Protein AF-A0A101VET4-F1 (afdb_monomer)

Foldseek 3Di:
DDLVVLVVVLVVVLVVLVVVLVVVCVVCVVPVPQPLVVLVVLSVQLSVLSVVLSVDDDPSNVVSPVVSVVSNVVSVVVVVVSVVVVVVVVVD

Sequence (92 aa):
MSKLEFFAYALISVFISSSLTFSLAKKYDNNKKVKYVPVLVGLILACGMGVRAILSDGAQSATFMFYAFFGVLVAMSSLTTALSIEKSKEEK

Solvent-accessible surface area (backbone atoms only — not comparable to full-atom values): 4984 Å² total; per-residue (Å²): 135,55,73,64,56,54,52,50,54,50,50,52,52,51,51,52,51,50,49,50,52,50,53,50,45,63,71,43,56,85,48,92,72,76,78,56,63,68,37,53,52,29,45,53,52,17,48,53,30,41,55,47,16,68,76,38,71,72,74,56,15,58,53,29,39,52,51,16,53,50,30,44,51,50,24,52,51,52,46,53,49,54,53,52,56,51,56,63,61,75,80,109

Secondary structure (DSSP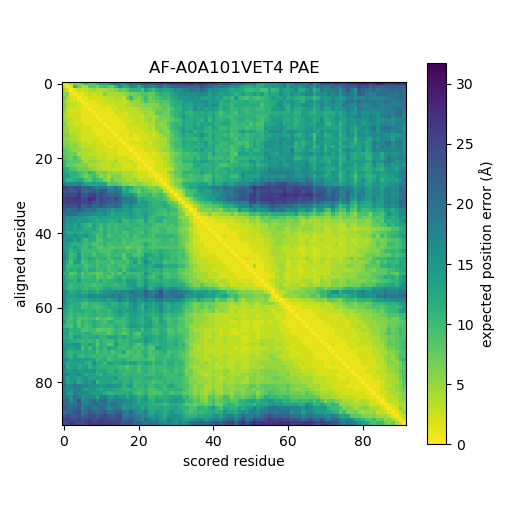, 8-state):
--HHHHHHHHHHHHHHHHHHHHHHHHHHTTSTT---HHHHHHHHHHHHHHHHHHHS-THHHHHHHHHHHHHHHHHHHHHHHHHHHHHHHH--

Structure (mmCIF, N/CA/C/O backbone):
data_AF-A0A101VET4-F1
#
_entry.id   AF-A0A101VET4-F1
#
loop_
_atom_site.group_PDB
_atom_site.id
_atom_site.type_symbol
_atom_site.label_atom_id
_atom_site.label_alt_id
_atom_site.label_comp_id
_atom_site.label_asym_id
_atom_site.label_entity_id
_atom_site.label_seq_id
_atom_site.pdbx_PDB_ins_code
_atom_site.Cartn_x
_atom_site.Cartn_y
_atom_site.Cartn_z
_atom_site.occupancy
_atom_site.B_iso_or_equiv
_atom_site.auth_seq_id
_atom_site.auth_comp_id
_atom_site.auth_asym_id
_atom_site.auth_atom_id
_atom_site.pdbx_PDB_model_num
ATOM 1 N N . MET A 1 1 ? 17.191 -4.437 -13.464 1.00 56.94 1 MET A N 1
ATOM 2 C CA . MET A 1 1 ? 15.923 -4.942 -12.904 1.00 56.94 1 MET A CA 1
ATOM 3 C C . MET A 1 1 ? 14.841 -4.711 -13.940 1.00 56.94 1 MET A C 1
ATOM 5 O O . MET A 1 1 ? 14.715 -3.586 -14.415 1.00 56.94 1 MET A O 1
ATOM 9 N N . SER A 1 2 ? 14.175 -5.766 -14.399 1.00 69.75 2 SER A N 1
ATOM 10 C CA . SER A 1 2 ? 13.201 -5.671 -15.493 1.00 69.75 2 SER A CA 1
ATOM 11 C C . SER A 1 2 ? 11.857 -5.120 -14.994 1.00 69.75 2 SER A C 1
ATOM 13 O O . SER A 1 2 ? 11.496 -5.291 -13.830 1.00 69.75 2 SER A O 1
ATOM 15 N N . LYS A 1 3 ? 11.077 -4.481 -15.877 1.00 63.44 3 LYS A N 1
ATOM 16 C CA . LYS A 1 3 ? 9.718 -3.989 -15.556 1.00 63.44 3 LYS A CA 1
ATOM 17 C C . LYS A 1 3 ? 8.792 -5.111 -15.052 1.00 63.44 3 LYS A C 1
ATOM 19 O O . LYS A 1 3 ? 7.900 -4.865 -14.245 1.00 63.44 3 LYS A O 1
ATOM 24 N N . LEU A 1 4 ? 9.048 -6.345 -15.492 1.00 66.62 4 LEU A N 1
ATOM 25 C CA . LEU A 1 4 ? 8.329 -7.548 -15.078 1.00 66.62 4 LEU A CA 1
ATOM 26 C C . LEU A 1 4 ? 8.594 -7.899 -13.606 1.00 66.62 4 LEU A C 1
ATOM 28 O O . LEU A 1 4 ? 7.664 -8.230 -12.876 1.00 66.62 4 LEU A O 1
ATOM 32 N N . GLU A 1 5 ? 9.845 -7.776 -13.155 1.00 63.75 5 GLU A N 1
ATOM 33 C CA . GLU A 1 5 ? 10.218 -8.019 -11.755 1.00 63.75 5 GLU A CA 1
ATOM 34 C C . GLU A 1 5 ? 9.529 -7.010 -10.832 1.00 63.75 5 GLU A C 1
ATOM 36 O O . GLU A 1 5 ? 8.968 -7.393 -9.809 1.00 63.75 5 GLU A O 1
ATOM 41 N N . PHE A 1 6 ? 9.471 -5.736 -11.228 1.00 65.56 6 PHE A N 1
ATOM 42 C CA . PHE A 1 6 ? 8.750 -4.711 -10.470 1.00 65.56 6 PHE A CA 1
ATOM 43 C C . PHE A 1 6 ? 7.247 -4.979 -10.359 1.00 65.56 6 PHE A C 1
ATOM 45 O O . PHE A 1 6 ? 6.672 -4.798 -9.285 1.00 65.56 6 PHE A O 1
ATOM 52 N N . PHE A 1 7 ? 6.616 -5.458 -11.434 1.00 66.81 7 PHE A N 1
ATOM 53 C CA . PHE A 1 7 ? 5.209 -5.858 -11.409 1.00 66.81 7 PHE A CA 1
ATOM 54 C C . PHE A 1 7 ? 4.969 -7.071 -10.505 1.00 66.81 7 PHE A C 1
ATOM 56 O O . PHE A 1 7 ? 4.013 -7.075 -9.730 1.00 66.81 7 PHE A O 1
ATOM 63 N N . ALA A 1 8 ? 5.874 -8.051 -10.520 1.00 72.12 8 ALA A N 1
ATOM 64 C CA . ALA A 1 8 ? 5.810 -9.192 -9.614 1.00 72.12 8 ALA A CA 1
ATOM 65 C C . ALA A 1 8 ? 5.953 -8.768 -8.140 1.00 72.12 8 ALA A C 1
ATOM 67 O O . ALA A 1 8 ? 5.140 -9.178 -7.313 1.00 72.12 8 ALA A O 1
ATOM 68 N N . TYR A 1 9 ? 6.912 -7.897 -7.802 1.00 68.31 9 TYR A N 1
ATOM 69 C CA . TYR A 1 9 ? 7.066 -7.387 -6.432 1.00 68.31 9 TYR A CA 1
ATOM 70 C C . TYR A 1 9 ? 5.854 -6.575 -5.963 1.00 68.31 9 TYR A C 1
ATOM 72 O O . TYR A 1 9 ? 5.430 -6.724 -4.816 1.00 68.31 9 TYR A O 1
ATOM 80 N N . ALA A 1 10 ? 5.268 -5.754 -6.839 1.00 63.91 10 ALA A N 1
ATOM 81 C CA . ALA A 1 10 ? 4.052 -5.008 -6.531 1.00 63.91 10 ALA A CA 1
ATOM 82 C C . ALA A 1 10 ? 2.856 -5.945 -6.289 1.00 63.91 10 ALA A C 1
ATOM 84 O O . ALA A 1 10 ? 2.134 -5.773 -5.312 1.00 63.91 10 ALA A O 1
ATOM 85 N N . LEU A 1 11 ? 2.669 -6.974 -7.122 1.00 73.69 11 LEU A N 1
ATOM 86 C CA . LEU A 1 11 ? 1.608 -7.964 -6.923 1.00 73.69 11 LEU A CA 1
ATOM 87 C C . LEU A 1 11 ? 1.786 -8.755 -5.627 1.00 73.69 11 LEU A C 1
ATOM 89 O O . LEU A 1 11 ? 0.819 -8.950 -4.894 1.00 73.69 11 LEU A O 1
ATOM 93 N N . ILE A 1 12 ? 3.014 -9.179 -5.324 1.00 77.00 12 ILE A N 1
ATOM 94 C CA . ILE A 1 12 ? 3.319 -9.907 -4.090 1.00 77.00 12 ILE A CA 1
ATOM 95 C C . ILE A 1 12 ? 3.051 -9.018 -2.869 1.00 77.00 12 ILE A C 1
ATOM 97 O O . ILE A 1 12 ? 2.424 -9.480 -1.916 1.00 77.00 12 ILE A O 1
ATOM 101 N N . SER A 1 13 ? 3.448 -7.739 -2.893 1.00 68.00 13 SER A N 1
ATOM 102 C CA . SER A 1 13 ? 3.196 -6.830 -1.766 1.00 68.00 13 SER A CA 1
ATOM 103 C C . SER A 1 13 ? 1.700 -6.586 -1.555 1.00 68.00 13 SER A C 1
ATOM 105 O O . SER A 1 13 ? 1.218 -6.682 -0.429 1.00 68.00 13 SER A O 1
ATOM 107 N N . VAL A 1 14 ? 0.940 -6.388 -2.636 1.00 68.38 14 VAL A N 1
ATOM 108 C CA . VAL A 1 14 ? -0.517 -6.206 -2.595 1.00 68.38 14 VAL A CA 1
ATOM 109 C C . VAL A 1 14 ? -1.219 -7.462 -2.094 1.00 68.38 14 VAL A C 1
ATOM 111 O O . VAL A 1 14 ? -2.152 -7.360 -1.295 1.00 68.38 14 VAL A O 1
ATOM 114 N N . PHE A 1 15 ? -0.771 -8.644 -2.520 1.00 72.94 15 PHE A N 1
ATOM 115 C CA . PHE A 1 15 ? -1.328 -9.919 -2.078 1.00 72.94 15 PHE A CA 1
ATOM 116 C C . PHE A 1 15 ? -1.088 -10.149 -0.582 1.00 72.94 15 PHE A C 1
ATOM 118 O O . PHE A 1 15 ? -2.011 -10.537 0.139 1.00 72.94 15 PHE A O 1
ATOM 125 N N . ILE A 1 16 ? 0.117 -9.844 -0.090 1.00 76.38 16 ILE A N 1
ATOM 126 C CA . ILE A 1 16 ? 0.461 -9.940 1.335 1.00 76.38 16 ILE A CA 1
ATOM 127 C C . ILE A 1 16 ? -0.336 -8.918 2.152 1.00 76.38 16 ILE A C 1
ATOM 129 O O . ILE A 1 16 ? -0.963 -9.291 3.144 1.00 76.38 16 ILE A O 1
ATOM 133 N N . SER A 1 17 ? -0.367 -7.648 1.733 1.00 71.00 17 SER A N 1
ATOM 134 C CA . SER A 1 17 ? -1.119 -6.598 2.426 1.00 71.00 17 SER A CA 1
ATOM 135 C C . SER A 1 17 ? -2.614 -6.898 2.456 1.00 71.00 17 SER A C 1
ATOM 137 O O . SER A 1 17 ? -3.211 -6.836 3.524 1.00 71.00 17 SER A O 1
ATOM 139 N N . SER A 1 18 ? -3.209 -7.311 1.334 1.00 66.19 18 SER A N 1
ATOM 140 C CA . SER A 1 18 ? -4.631 -7.675 1.276 1.00 66.19 18 SER A CA 1
ATOM 141 C C . SER A 1 18 ? -4.941 -8.893 2.139 1.00 66.19 18 SER A C 1
ATOM 143 O O . SER A 1 18 ? -5.945 -8.892 2.845 1.00 66.19 18 SER A O 1
ATOM 145 N N . SER A 1 19 ? -4.069 -9.906 2.150 1.00 72.25 19 SER A N 1
ATOM 146 C CA . SER A 1 19 ? -4.243 -11.090 2.999 1.00 72.25 19 SER A CA 1
ATOM 147 C C . SER A 1 19 ? -4.159 -10.741 4.484 1.00 72.25 19 SER A C 1
ATOM 149 O O . SER A 1 19 ? -4.984 -11.204 5.269 1.00 72.25 19 SER A O 1
ATOM 151 N N . LEU A 1 20 ? -3.212 -9.884 4.881 1.00 68.88 20 LEU A N 1
ATOM 152 C CA . LEU A 1 20 ? -3.102 -9.383 6.253 1.00 68.88 20 LEU A CA 1
ATOM 153 C C . LEU A 1 20 ? -4.324 -8.552 6.641 1.00 68.88 20 LEU A C 1
ATOM 155 O O . LEU A 1 20 ? -4.895 -8.780 7.704 1.00 68.88 20 LEU A O 1
ATOM 159 N N . THR A 1 21 ? -4.764 -7.635 5.775 1.00 68.44 21 THR A N 1
ATOM 160 C CA . THR A 1 21 ? -5.965 -6.824 6.004 1.00 68.44 21 THR A CA 1
ATOM 161 C C . THR A 1 21 ? -7.216 -7.691 6.092 1.00 68.44 21 THR A C 1
ATOM 163 O O . THR A 1 21 ? -8.030 -7.447 6.971 1.00 68.44 21 THR A O 1
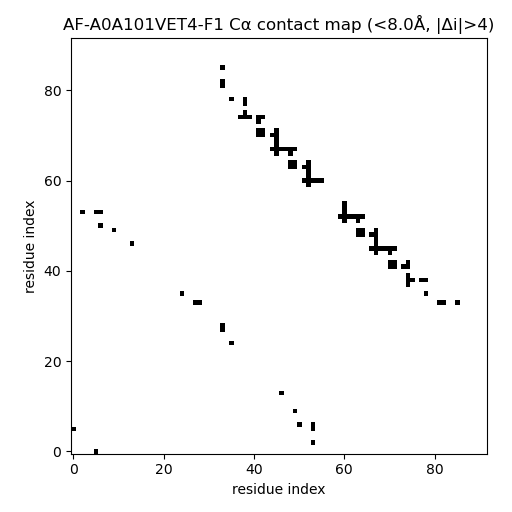ATOM 166 N N . PHE A 1 22 ? -7.359 -8.729 5.264 1.00 68.94 22 PHE A N 1
ATOM 167 C CA . PHE A 1 22 ? -8.500 -9.646 5.305 1.00 68.94 22 PHE A CA 1
ATOM 168 C C . PHE A 1 22 ? -8.476 -10.551 6.542 1.00 68.94 22 PHE A C 1
ATOM 170 O O . PHE A 1 22 ? -9.507 -10.777 7.166 1.00 68.94 22 PHE A O 1
ATOM 177 N N . SER A 1 23 ? -7.300 -11.042 6.937 1.00 67.31 23 SER A N 1
ATOM 178 C CA . SER A 1 23 ? -7.136 -11.872 8.135 1.00 67.31 23 SER A CA 1
ATOM 179 C C . SER A 1 23 ? -7.374 -11.063 9.416 1.00 67.31 23 SER A C 1
ATOM 181 O O . SER A 1 23 ? -8.062 -11.523 10.328 1.00 67.31 23 SER A O 1
ATOM 183 N N . LEU A 1 24 ? -6.891 -9.814 9.457 1.00 64.19 24 LEU A N 1
ATOM 184 C CA . LEU A 1 24 ? -7.224 -8.849 10.507 1.00 64.19 24 LEU A CA 1
ATOM 185 C C . LEU A 1 24 ? -8.717 -8.521 10.482 1.00 64.19 24 LEU A C 1
ATOM 187 O O . LEU A 1 24 ? -9.363 -8.659 11.510 1.00 64.19 24 LEU A O 1
ATOM 191 N N . ALA A 1 25 ? -9.292 -8.179 9.328 1.00 62.25 25 ALA A N 1
ATOM 192 C CA . ALA A 1 25 ? -10.724 -7.924 9.205 1.00 62.25 25 ALA A CA 1
ATOM 193 C C . ALA A 1 25 ? -11.537 -9.102 9.747 1.00 62.25 25 ALA A C 1
ATOM 195 O O . ALA A 1 25 ? -12.342 -8.896 10.635 1.00 62.25 25 ALA A O 1
ATOM 196 N N . LYS A 1 26 ? -11.243 -10.345 9.351 1.00 62.31 26 LYS A N 1
ATOM 197 C CA . LYS A 1 26 ? -11.927 -11.546 9.857 1.00 62.31 26 LYS A CA 1
ATOM 198 C C . LYS A 1 26 ? -11.780 -11.741 11.372 1.00 62.31 26 LYS A C 1
ATOM 200 O O . LYS A 1 26 ? -12.716 -12.199 12.018 1.00 62.31 26 LYS A O 1
ATOM 205 N N . LYS A 1 27 ? -10.620 -11.411 11.951 1.00 62.00 27 LYS A N 1
ATOM 206 C CA . LYS A 1 27 ? -10.389 -11.495 13.405 1.00 62.00 27 LYS A CA 1
ATOM 207 C C . LYS A 1 27 ? -11.219 -10.467 14.184 1.00 62.00 27 LYS A C 1
ATOM 209 O O . LYS A 1 27 ? -11.633 -10.746 15.304 1.00 62.00 27 LYS A O 1
ATOM 214 N N . TYR A 1 28 ? -11.453 -9.305 13.588 1.00 56.47 28 TYR A N 1
ATOM 215 C CA . TYR A 1 28 ? -12.139 -8.167 14.198 1.00 56.47 28 TYR A CA 1
ATOM 216 C C . TYR A 1 28 ? -13.592 -7.996 13.709 1.00 56.47 28 TYR A C 1
ATOM 218 O O . TYR A 1 28 ? -14.313 -7.203 14.292 1.00 56.47 28 TYR A O 1
ATOM 226 N N . ASP A 1 29 ? -14.065 -8.763 12.719 1.00 51.66 29 ASP A N 1
ATOM 227 C CA . ASP A 1 29 ? -15.446 -8.743 12.190 1.00 51.66 29 ASP A CA 1
ATOM 228 C C . ASP A 1 29 ? -16.483 -9.197 13.234 1.00 51.66 29 ASP A C 1
ATOM 230 O O . ASP A 1 29 ? -17.650 -8.810 13.183 1.00 51.66 29 ASP A O 1
ATOM 234 N N . ASN A 1 30 ? -16.046 -9.929 14.269 1.00 51.28 30 ASN A N 1
ATOM 235 C CA . ASN A 1 30 ? -16.867 -10.175 15.461 1.00 51.28 30 ASN A CA 1
ATOM 236 C C . ASN A 1 30 ? -17.226 -8.872 16.208 1.00 51.28 30 ASN A C 1
ATOM 238 O O . ASN A 1 30 ? -18.250 -8.816 16.887 1.00 51.28 30 ASN A O 1
ATOM 242 N N . ASN A 1 31 ? -16.446 -7.804 16.014 1.00 51.62 31 ASN A N 1
ATOM 243 C CA . ASN A 1 31 ? -16.733 -6.446 16.448 1.00 51.62 31 ASN A CA 1
ATOM 244 C C . ASN A 1 31 ? -17.170 -5.608 15.242 1.00 51.62 31 ASN A C 1
ATOM 246 O O . ASN A 1 31 ? -16.354 -5.042 14.522 1.00 51.62 31 ASN A O 1
ATOM 250 N N . LYS A 1 32 ? -18.484 -5.465 15.038 1.00 53.16 32 LYS A N 1
ATOM 251 C CA . LYS A 1 32 ? -19.134 -4.670 13.966 1.00 53.16 32 LYS A CA 1
ATOM 252 C C . LYS A 1 32 ? -18.768 -3.161 13.916 1.00 53.16 32 LYS A C 1
ATOM 254 O O . LYS A 1 32 ? -19.537 -2.366 13.375 1.00 53.16 32 LYS A O 1
ATOM 259 N N . LYS A 1 33 ? -17.667 -2.714 14.526 1.00 51.91 33 LYS A N 1
ATOM 260 C CA . LYS A 1 33 ? -17.339 -1.303 14.779 1.00 51.91 33 LYS A CA 1
ATOM 261 C C . LYS A 1 33 ? -16.070 -0.796 14.076 1.00 51.91 33 LYS A C 1
ATOM 263 O O . LYS A 1 33 ? -15.989 0.424 13.877 1.00 51.91 33 LYS A O 1
ATOM 268 N N . VAL A 1 34 ? -15.159 -1.653 13.588 1.00 55.62 34 VAL A N 1
ATOM 269 C CA . VAL A 1 34 ? -13.978 -1.158 12.855 1.00 55.62 34 VAL A CA 1
ATOM 270 C C . VAL A 1 34 ? -14.409 -0.706 11.464 1.00 55.62 34 VAL A C 1
ATOM 272 O O . VAL A 1 34 ? -14.741 -1.503 10.586 1.00 55.62 34 VAL A O 1
ATOM 275 N N . LYS A 1 35 ? -14.363 0.602 11.212 1.00 58.81 35 LYS A N 1
ATOM 276 C CA . LYS A 1 35 ? -14.539 1.142 9.859 1.00 58.81 35 LYS A CA 1
ATOM 277 C C . LYS A 1 35 ? -13.275 0.848 9.042 1.00 58.81 35 LYS A C 1
ATOM 279 O O . LYS A 1 35 ? -12.364 1.665 9.015 1.00 58.81 35 LYS A O 1
ATOM 284 N N . TYR A 1 36 ? -13.233 -0.299 8.360 1.00 67.81 36 TYR A N 1
ATOM 285 C CA . TYR A 1 36 ? -12.152 -0.695 7.435 1.00 67.81 36 TYR A CA 1
ATOM 286 C C . TYR A 1 36 ? -12.116 0.105 6.130 1.00 67.81 36 TYR A C 1
ATOM 288 O O . TYR A 1 36 ? -11.121 0.074 5.408 1.00 67.81 36 TYR A O 1
ATOM 296 N N . VAL A 1 37 ? -13.187 0.841 5.829 1.00 67.81 37 VAL A N 1
ATOM 297 C CA . VAL A 1 37 ? -13.355 1.608 4.587 1.00 67.81 37 VAL A CA 1
ATOM 298 C C . VAL A 1 37 ? -12.165 2.539 4.278 1.00 67.81 37 VAL A C 1
ATOM 300 O O . VAL A 1 37 ? -11.682 2.484 3.151 1.00 67.81 37 VAL A O 1
ATOM 303 N N . PRO A 1 38 ? -11.610 3.332 5.220 1.00 67.12 38 PRO A N 1
ATOM 304 C CA . PRO A 1 38 ? -10.476 4.216 4.932 1.00 67.12 38 PRO A CA 1
ATOM 305 C C . PRO A 1 38 ? -9.190 3.447 4.601 1.00 67.12 38 PRO A C 1
ATOM 307 O O . PRO A 1 38 ? -8.421 3.869 3.743 1.00 67.12 38 PRO A O 1
ATOM 310 N N . VAL A 1 39 ? -8.973 2.300 5.254 1.00 72.75 39 VAL A N 1
ATOM 311 C CA . VAL A 1 39 ? -7.808 1.431 5.021 1.00 72.75 39 VAL A CA 1
ATOM 312 C C . VAL A 1 39 ? -7.911 0.776 3.645 1.00 72.75 39 VAL A C 1
ATOM 314 O O . VAL A 1 39 ? -6.936 0.759 2.898 1.00 72.75 39 VAL A O 1
ATOM 317 N N . LEU A 1 40 ? -9.107 0.307 3.279 1.00 70.06 40 LEU A N 1
ATOM 318 C CA . LEU A 1 40 ? -9.383 -0.270 1.965 1.00 70.06 40 LEU A CA 1
ATOM 319 C C . LEU A 1 40 ? -9.189 0.765 0.844 1.00 70.06 40 LEU A C 1
ATOM 321 O O . LEU A 1 40 ? -8.537 0.476 -0.155 1.00 70.06 40 LEU A O 1
ATOM 325 N N . VAL A 1 41 ? -9.693 1.990 1.032 1.00 75.62 41 VAL A N 1
ATOM 326 C CA . VAL A 1 41 ? -9.501 3.104 0.086 1.00 75.62 41 VAL A CA 1
ATOM 327 C C . VAL A 1 41 ? -8.016 3.461 -0.052 1.00 75.62 41 VAL A C 1
ATOM 329 O O . VAL A 1 41 ? -7.532 3.629 -1.171 1.00 75.62 41 VAL A O 1
ATOM 332 N N . GLY A 1 42 ? -7.270 3.514 1.058 1.00 77.12 42 GLY A N 1
ATOM 333 C CA . GLY A 1 42 ? -5.822 3.746 1.046 1.00 77.12 42 GLY A CA 1
ATOM 334 C C . GLY A 1 42 ? -5.047 2.663 0.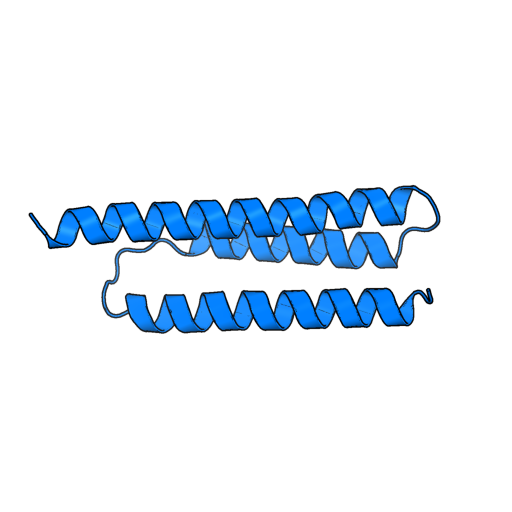288 1.00 77.12 42 GLY A C 1
ATOM 335 O O . GLY A 1 42 ? -4.154 2.977 -0.498 1.00 77.12 42 GLY A O 1
ATOM 336 N N . LEU A 1 43 ? -5.436 1.396 0.453 1.00 76.44 43 LEU A N 1
ATOM 337 C CA .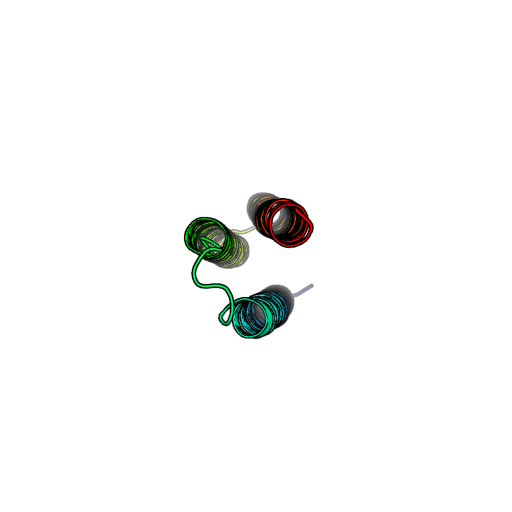 LEU A 1 43 ? -4.865 0.259 -0.277 1.00 76.44 43 LEU A CA 1
ATOM 338 C C . LEU A 1 43 ? -5.143 0.323 -1.784 1.00 76.44 43 LEU A C 1
ATOM 340 O O . LEU A 1 43 ? -4.227 0.117 -2.576 1.00 76.44 43 LEU A O 1
ATOM 344 N N . ILE A 1 44 ? -6.370 0.661 -2.192 1.00 78.19 44 ILE A N 1
ATOM 345 C CA . ILE A 1 44 ? -6.731 0.809 -3.613 1.00 78.19 44 ILE A CA 1
ATOM 346 C C . ILE A 1 44 ? -5.920 1.939 -4.265 1.00 78.19 44 ILE A C 1
ATOM 348 O O . ILE A 1 44 ? -5.401 1.769 -5.371 1.00 78.19 44 ILE A O 1
ATOM 352 N N . LEU A 1 45 ? -5.758 3.073 -3.575 1.00 79.69 45 LEU A N 1
ATOM 353 C CA . LEU A 1 45 ? -4.938 4.190 -4.055 1.00 79.69 45 LEU A CA 1
ATOM 354 C C . LEU A 1 45 ? -3.459 3.802 -4.181 1.00 79.69 45 LEU A C 1
ATOM 356 O O . LEU A 1 45 ? -2.836 4.097 -5.202 1.00 79.69 45 LEU A O 1
ATOM 360 N N . ALA A 1 46 ? -2.908 3.094 -3.193 1.00 80.38 46 ALA A N 1
ATOM 361 C CA . ALA A 1 46 ? -1.538 2.589 -3.250 1.00 80.38 46 ALA A CA 1
ATOM 362 C C . ALA A 1 46 ? -1.335 1.601 -4.413 1.00 80.38 46 ALA A C 1
ATOM 364 O O . ALA A 1 46 ? -0.343 1.692 -5.136 1.00 80.38 46 ALA A O 1
ATOM 365 N N . CYS A 1 47 ? -2.310 0.720 -4.657 1.00 78.06 47 CYS A N 1
ATOM 366 C CA . CYS A 1 47 ? -2.343 -0.164 -5.823 1.00 78.06 47 CYS A CA 1
ATOM 367 C C . CYS A 1 47 ? -2.314 0.613 -7.141 1.00 78.06 47 CYS A C 1
ATOM 369 O O . CYS A 1 47 ? -1.491 0.320 -8.007 1.00 78.06 47 CYS A O 1
ATOM 371 N N . GLY A 1 48 ? -3.183 1.617 -7.298 1.00 80.38 48 GLY A N 1
ATOM 372 C CA . GLY A 1 48 ? -3.241 2.437 -8.510 1.00 80.38 48 GLY A CA 1
ATOM 373 C C . GLY A 1 48 ? -1.923 3.163 -8.787 1.00 80.38 48 GLY A C 1
ATOM 374 O O . GLY A 1 48 ? -1.463 3.205 -9.929 1.00 80.38 48 GLY A O 1
ATOM 375 N N . MET A 1 49 ? -1.269 3.660 -7.735 1.00 82.88 49 MET A N 1
ATOM 376 C CA . MET A 1 49 ? 0.055 4.287 -7.809 1.00 82.88 49 MET A CA 1
ATOM 377 C C . MET A 1 49 ? 1.150 3.274 -8.171 1.00 82.88 49 MET A C 1
ATOM 379 O O . MET A 1 49 ? 2.024 3.587 -8.976 1.00 82.88 49 MET A O 1
ATOM 383 N N . GLY A 1 50 ? 1.069 2.041 -7.660 1.00 78.38 50 GLY A N 1
ATOM 384 C CA . GLY A 1 50 ? 1.963 0.944 -8.037 1.00 78.38 50 GLY A CA 1
ATOM 385 C C . GLY A 1 50 ? 1.831 0.554 -9.512 1.00 78.38 50 GLY A C 1
ATOM 386 O O . GLY A 1 50 ? 2.834 0.406 -10.202 1.00 78.38 50 GLY A O 1
ATOM 387 N N . VAL A 1 51 ? 0.605 0.479 -10.037 1.00 79.50 51 VAL A N 1
ATOM 388 C CA . VAL A 1 51 ? 0.363 0.240 -11.472 1.00 79.50 51 VAL A CA 1
ATOM 389 C C . VAL A 1 51 ? 0.890 1.405 -12.316 1.00 79.50 51 VAL A C 1
ATOM 391 O O . VAL A 1 51 ? 1.556 1.184 -13.327 1.00 79.50 51 VAL A O 1
ATOM 394 N N . ARG A 1 52 ? 0.662 2.654 -11.882 1.00 77.00 52 ARG A N 1
ATOM 395 C CA . ARG A 1 52 ? 1.199 3.859 -12.539 1.00 77.00 52 ARG A CA 1
ATOM 396 C C . ARG A 1 52 ? 2.731 3.846 -12.577 1.00 77.00 52 ARG A C 1
ATOM 398 O O . ARG A 1 52 ? 3.303 4.185 -13.606 1.00 77.00 52 ARG A O 1
ATOM 405 N N . ALA A 1 53 ? 3.384 3.393 -11.505 1.00 78.81 53 ALA A N 1
ATOM 406 C CA . ALA A 1 53 ? 4.840 3.272 -11.430 1.00 78.81 53 ALA A CA 1
ATOM 407 C C . ALA A 1 53 ? 5.417 2.337 -12.501 1.00 78.81 53 ALA A C 1
ATOM 409 O O . ALA A 1 53 ? 6.514 2.575 -12.994 1.00 78.81 53 ALA A O 1
ATOM 410 N N . ILE A 1 54 ? 4.678 1.294 -12.877 1.00 71.25 54 ILE A N 1
ATOM 411 C CA . ILE A 1 54 ? 5.119 0.280 -13.846 1.00 71.25 54 ILE A CA 1
ATOM 412 C C . ILE A 1 54 ? 4.938 0.771 -15.286 1.00 71.25 54 ILE A C 1
ATOM 414 O O . ILE A 1 54 ? 5.712 0.406 -16.171 1.00 71.25 54 ILE A O 1
ATOM 418 N N . LEU A 1 55 ? 3.927 1.612 -15.515 1.00 78.81 55 LEU A N 1
ATOM 419 C CA . LEU A 1 55 ? 3.657 2.238 -16.810 1.00 78.81 55 LEU A CA 1
ATOM 420 C C . LEU A 1 55 ? 4.528 3.477 -17.070 1.00 78.81 55 LEU A C 1
ATOM 422 O O . LEU A 1 55 ? 4.698 3.867 -18.222 1.00 78.81 55 LEU A O 1
ATOM 426 N N . SER A 1 56 ? 5.060 4.106 -16.022 1.00 79.25 56 SER A N 1
ATOM 427 C CA . SER A 1 56 ? 5.976 5.242 -16.133 1.00 79.25 56 SER A CA 1
ATOM 428 C C . SER A 1 56 ? 7.422 4.790 -16.340 1.00 79.25 56 SER A C 1
ATOM 430 O O . SER A 1 56 ? 7.864 3.798 -15.769 1.00 79.25 56 SER A O 1
ATOM 432 N N . ASP A 1 57 ? 8.183 5.560 -17.119 1.00 80.69 57 ASP A N 1
ATOM 433 C CA . ASP A 1 57 ? 9.602 5.311 -17.379 1.00 80.69 57 ASP A CA 1
ATOM 434 C C . ASP A 1 57 ? 10.521 6.277 -16.616 1.00 80.69 57 ASP A C 1
ATOM 436 O O . ASP A 1 57 ? 10.157 7.409 -16.281 1.00 80.69 57 ASP A O 1
ATOM 440 N N . GLY A 1 58 ? 11.742 5.814 -16.334 1.00 76.50 58 GLY A N 1
ATOM 441 C CA . GLY A 1 58 ? 12.797 6.612 -15.707 1.00 76.50 58 GLY A CA 1
ATOM 442 C C . GLY A 1 58 ? 12.479 7.048 -14.271 1.00 76.50 58 GLY A C 1
ATOM 443 O O . GLY A 1 58 ? 11.948 6.280 -13.470 1.00 76.50 58 GLY A O 1
ATOM 444 N N . ALA A 1 59 ? 12.820 8.295 -13.932 1.00 76.31 59 ALA A N 1
ATOM 445 C CA . ALA A 1 59 ? 12.703 8.832 -12.571 1.00 76.31 59 ALA A CA 1
ATOM 446 C C . ALA A 1 59 ? 11.262 8.834 -12.024 1.00 76.31 59 ALA A C 1
ATOM 448 O O . ALA A 1 59 ? 11.060 8.666 -10.824 1.00 76.31 59 ALA A O 1
ATOM 449 N N . GLN A 1 60 ? 10.255 8.960 -12.897 1.00 78.81 60 GLN A N 1
ATOM 450 C CA . GLN A 1 60 ? 8.849 8.979 -12.482 1.00 78.81 60 GLN A CA 1
ATOM 451 C C . GLN A 1 60 ? 8.396 7.630 -11.908 1.00 78.81 60 GLN A C 1
ATOM 453 O O . GLN A 1 60 ? 7.616 7.607 -10.957 1.00 78.81 60 GLN A O 1
ATOM 458 N N . SER A 1 61 ? 8.918 6.513 -12.430 1.00 77.44 61 SER A N 1
ATOM 459 C CA . SER A 1 61 ? 8.620 5.166 -11.922 1.00 77.44 61 S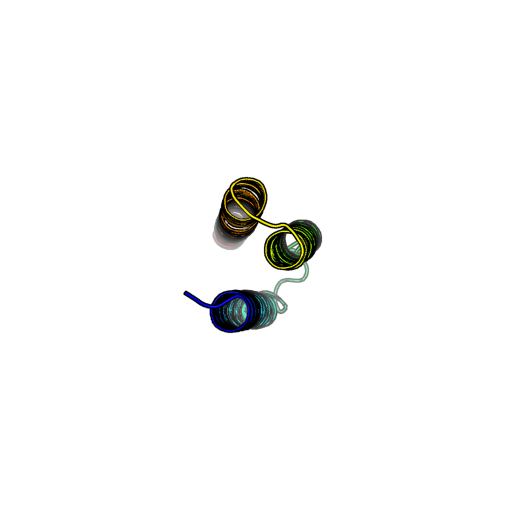ER A CA 1
ATOM 460 C C . SER A 1 61 ? 8.982 5.036 -10.441 1.00 77.44 61 SER A C 1
ATOM 462 O O . SER A 1 61 ? 8.145 4.653 -9.622 1.00 77.44 61 SER A O 1
ATOM 464 N N . ALA A 1 62 ? 10.199 5.453 -10.078 1.00 77.31 62 ALA A N 1
ATOM 465 C CA . ALA A 1 62 ? 10.684 5.415 -8.701 1.00 77.31 62 ALA A CA 1
ATOM 466 C C . ALA A 1 62 ? 9.840 6.300 -7.769 1.00 77.31 62 ALA A C 1
ATOM 468 O O . ALA A 1 62 ? 9.489 5.882 -6.666 1.00 77.31 62 ALA A O 1
ATOM 469 N N . THR A 1 63 ? 9.454 7.493 -8.229 1.00 83.50 63 THR A N 1
ATOM 470 C CA . THR A 1 63 ? 8.596 8.411 -7.471 1.00 83.50 63 THR A CA 1
ATOM 471 C C . THR A 1 63 ? 7.221 7.803 -7.180 1.00 83.50 63 THR A C 1
ATOM 473 O O . THR A 1 63 ? 6.786 7.796 -6.029 1.00 83.50 63 THR A O 1
ATOM 476 N N . PHE A 1 64 ? 6.542 7.239 -8.183 1.00 83.38 64 PHE A N 1
ATOM 477 C CA . PHE A 1 64 ? 5.241 6.592 -7.980 1.00 83.38 64 PHE A CA 1
ATOM 478 C C . PHE A 1 64 ? 5.333 5.369 -7.066 1.00 83.38 64 PHE A C 1
ATOM 480 O O . PHE A 1 64 ? 4.433 5.136 -6.259 1.00 83.38 64 PHE A O 1
ATOM 487 N N . MET A 1 65 ? 6.436 4.623 -7.134 1.00 78.31 65 MET A N 1
ATOM 488 C CA . MET A 1 65 ? 6.665 3.483 -6.253 1.00 78.31 65 MET A CA 1
ATOM 489 C C . MET A 1 65 ? 6.881 3.900 -4.797 1.00 78.31 65 MET A C 1
ATOM 491 O O . MET A 1 65 ? 6.339 3.267 -3.891 1.00 78.31 65 MET A O 1
ATOM 495 N N . PHE A 1 66 ? 7.610 4.997 -4.571 1.00 82.94 66 PHE A N 1
ATOM 496 C CA . PHE A 1 66 ? 7.785 5.576 -3.241 1.00 82.94 66 PHE A CA 1
ATOM 497 C C . PHE A 1 66 ? 6.437 5.983 -2.637 1.00 82.94 66 PHE A C 1
ATOM 499 O O . PHE A 1 66 ? 6.136 5.647 -1.493 1.00 82.94 66 PHE A O 1
ATOM 506 N N . TYR A 1 67 ? 5.580 6.633 -3.426 1.00 83.88 67 TYR A N 1
ATOM 507 C CA . TYR A 1 67 ? 4.233 6.984 -2.985 1.00 83.88 67 TYR A CA 1
ATOM 508 C C . TYR A 1 67 ? 3.331 5.765 -2.750 1.00 83.88 67 TYR A C 1
ATOM 510 O O . TYR A 1 67 ? 2.552 5.774 -1.800 1.00 83.88 67 TYR A O 1
ATOM 518 N N . ALA A 1 68 ? 3.428 4.716 -3.574 1.00 81.50 68 ALA A N 1
ATOM 519 C CA . ALA A 1 68 ? 2.689 3.473 -3.356 1.00 81.50 68 ALA A CA 1
ATOM 520 C C . ALA A 1 68 ? 3.088 2.827 -2.019 1.00 81.50 68 ALA A C 1
ATOM 522 O O . ALA A 1 68 ? 2.225 2.480 -1.214 1.00 81.50 68 ALA A O 1
ATOM 523 N N . PHE A 1 69 ? 4.391 2.751 -1.735 1.00 82.19 69 PHE A N 1
ATOM 524 C CA . PHE A 1 69 ? 4.910 2.244 -0.465 1.00 82.19 69 PHE A CA 1
ATOM 525 C C . PHE A 1 69 ? 4.452 3.095 0.728 1.00 82.19 69 PHE A C 1
ATOM 527 O O . PHE A 1 69 ? 3.966 2.566 1.730 1.00 82.19 69 PHE A O 1
ATOM 534 N N . PHE A 1 70 ? 4.537 4.422 0.603 1.00 84.25 70 PHE A N 1
ATOM 535 C CA . PHE A 1 70 ? 4.090 5.346 1.642 1.00 84.25 70 PHE A CA 1
ATOM 536 C C . PHE A 1 70 ? 2.577 5.239 1.896 1.00 84.25 70 PHE A C 1
ATOM 538 O O . PHE A 1 70 ? 2.138 5.252 3.044 1.00 84.25 70 PHE A O 1
ATOM 545 N N . GLY A 1 71 ? 1.777 5.052 0.842 1.00 80.38 71 GLY A N 1
ATOM 546 C CA . GLY A 1 71 ? 0.335 4.825 0.945 1.00 80.38 71 GLY A CA 1
ATOM 547 C C . GLY A 1 71 ? -0.013 3.563 1.739 1.00 80.38 71 GLY A C 1
ATOM 548 O O . GLY A 1 71 ? -0.889 3.606 2.603 1.00 80.38 71 GLY A O 1
ATOM 549 N N . VAL A 1 72 ? 0.719 2.464 1.521 1.00 81.88 72 VAL A N 1
ATOM 550 C CA . VAL A 1 72 ? 0.561 1.229 2.312 1.00 81.88 72 VAL A CA 1
ATOM 551 C C . VAL A 1 72 ? 0.948 1.452 3.777 1.00 81.88 72 VAL A C 1
ATOM 553 O O . VAL A 1 72 ? 0.221 1.011 4.668 1.00 81.88 72 VAL A O 1
ATOM 556 N N . LEU A 1 73 ? 2.045 2.169 4.052 1.00 82.81 73 LEU A N 1
ATOM 557 C CA . LEU A 1 73 ? 2.466 2.497 5.422 1.00 82.81 73 LEU A CA 1
ATOM 558 C C . LEU A 1 73 ? 1.412 3.309 6.181 1.00 82.81 73 LEU A C 1
ATOM 560 O O . LEU A 1 73 ? 1.106 3.001 7.337 1.00 82.81 73 LEU A O 1
ATOM 564 N N . VAL A 1 74 ? 0.837 4.326 5.536 1.00 83.75 74 VAL A N 1
ATOM 565 C CA . VAL A 1 74 ? -0.232 5.142 6.125 1.00 83.75 74 VAL A CA 1
ATOM 566 C C . VAL A 1 74 ? -1.470 4.283 6.379 1.00 83.75 74 VAL A C 1
ATOM 568 O O . VAL A 1 74 ? -1.998 4.308 7.489 1.00 83.75 74 VAL A O 1
ATOM 571 N N . ALA A 1 75 ? -1.884 3.456 5.412 1.00 79.19 75 ALA A N 1
ATOM 572 C CA . ALA A 1 75 ? -3.026 2.556 5.574 1.00 79.19 75 ALA A CA 1
ATOM 573 C C . ALA A 1 75 ? -2.833 1.576 6.750 1.00 79.19 75 ALA A C 1
ATOM 575 O O . ALA A 1 75 ? -3.740 1.408 7.567 1.00 79.19 75 ALA A O 1
ATOM 576 N N . MET A 1 76 ? -1.640 0.988 6.893 1.00 76.69 76 MET A N 1
ATOM 577 C CA . MET A 1 76 ? -1.293 0.101 8.012 1.00 76.69 76 MET A CA 1
ATOM 578 C C . M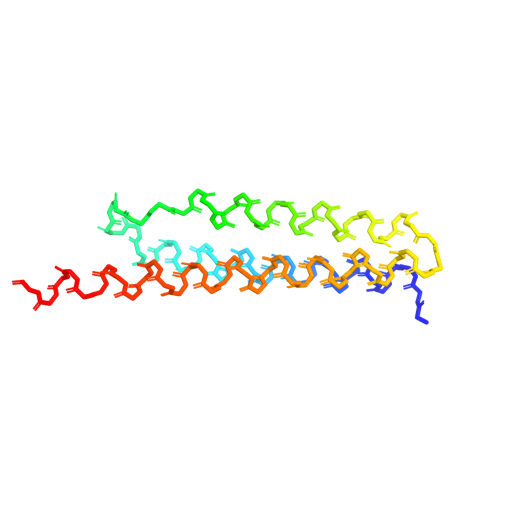ET A 1 76 ? -1.234 0.832 9.359 1.00 76.69 76 MET A C 1
ATOM 580 O O . MET A 1 76 ? -1.670 0.290 10.377 1.00 76.69 76 MET A O 1
ATOM 584 N N . SER A 1 77 ? -0.733 2.067 9.386 1.00 80.25 77 SER A N 1
ATOM 585 C CA . SER A 1 77 ? -0.680 2.885 10.607 1.00 80.25 77 SER A CA 1
ATOM 586 C C . SER A 1 77 ? -2.083 3.281 11.069 1.00 80.25 77 SER A C 1
ATOM 588 O O . SER A 1 77 ? -2.411 3.164 12.253 1.00 80.25 77 SER A O 1
ATOM 590 N N . SER A 1 78 ? -2.948 3.684 10.132 1.00 79.00 78 SER A N 1
ATOM 591 C CA . SER A 1 78 ? -4.361 3.962 10.399 1.00 79.00 78 SER A CA 1
ATOM 592 C C . SER A 1 78 ? -5.102 2.719 10.878 1.00 79.00 78 SER A C 1
ATOM 594 O O . SER A 1 78 ? -5.870 2.810 11.833 1.00 79.00 78 SER A O 1
ATOM 596 N N . LEU A 1 79 ? -4.831 1.556 10.276 1.00 75.31 79 LEU A N 1
ATOM 597 C CA . LEU A 1 79 ? -5.372 0.282 10.735 1.00 75.31 79 LEU A CA 1
ATOM 598 C C . LEU A 1 79 ? -4.933 -0.009 12.174 1.00 75.31 79 LEU A C 1
ATOM 600 O O . LEU A 1 79 ? -5.778 -0.197 13.037 1.00 75.31 79 LEU A O 1
ATOM 604 N N . THR A 1 80 ? -3.633 0.045 12.464 1.00 76.81 80 THR A N 1
ATOM 605 C CA . THR A 1 80 ? -3.088 -0.199 13.813 1.00 76.81 80 THR A CA 1
ATOM 606 C C . THR A 1 80 ? -3.698 0.743 14.853 1.00 76.81 80 THR A C 1
ATOM 608 O O . THR A 1 80 ? -4.072 0.315 15.942 1.00 76.81 80 THR A O 1
ATOM 611 N N . THR A 1 81 ? -3.867 2.020 14.502 1.00 79.69 81 THR A N 1
ATOM 612 C CA . THR A 1 81 ? -4.493 3.024 15.374 1.00 79.69 81 THR A CA 1
ATOM 613 C C . THR A 1 81 ? -5.965 2.707 15.624 1.00 79.69 81 THR A C 1
ATOM 615 O O . THR A 1 81 ? -6.408 2.727 16.771 1.00 79.69 81 THR A O 1
ATOM 618 N N . ALA A 1 82 ? -6.721 2.366 14.576 1.00 71.44 82 ALA A N 1
ATOM 619 C CA . ALA A 1 82 ? -8.124 1.977 14.699 1.00 71.44 82 ALA A CA 1
ATOM 620 C C . ALA A 1 82 ? -8.289 0.741 15.59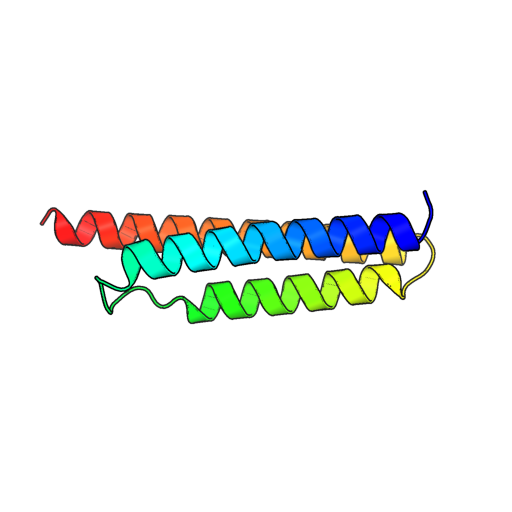9 1.00 71.44 82 ALA A C 1
ATOM 622 O O . ALA A 1 82 ? -9.144 0.741 16.484 1.00 71.44 82 ALA A O 1
ATOM 623 N N . LEU A 1 83 ? -7.420 -0.262 15.434 1.00 70.88 83 LEU A N 1
ATOM 624 C CA . LEU A 1 83 ? -7.414 -1.475 16.252 1.00 70.88 83 LEU A CA 1
ATOM 625 C C . LEU A 1 83 ? -7.053 -1.190 17.723 1.00 70.88 83 LEU A C 1
ATOM 627 O O . LEU A 1 83 ? -7.685 -1.741 18.623 1.00 70.88 83 LEU A O 1
ATOM 631 N N . SER A 1 84 ? -6.080 -0.309 17.993 1.00 73.94 84 SER A N 1
ATOM 632 C CA . SER A 1 84 ? -5.721 0.101 19.363 1.00 73.94 84 SER A CA 1
ATOM 633 C C . SER A 1 84 ? -6.832 0.890 20.059 1.00 73.94 84 SER A C 1
ATOM 635 O O . SER A 1 84 ? -7.095 0.669 21.241 1.00 73.94 84 SER A O 1
ATOM 637 N N . ILE A 1 85 ? -7.508 1.794 19.3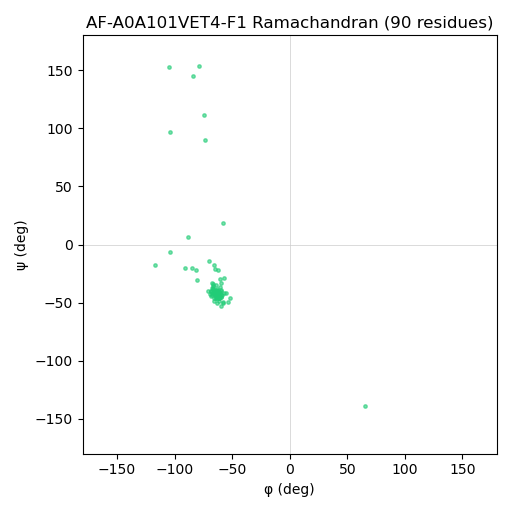39 1.00 73.62 85 ILE A N 1
ATOM 638 C CA . ILE A 1 85 ? -8.639 2.564 19.880 1.00 73.62 85 ILE A CA 1
ATOM 639 C C . ILE A 1 85 ? -9.800 1.636 20.240 1.00 73.62 85 ILE A C 1
ATOM 641 O O . ILE A 1 85 ? -10.457 1.848 21.257 1.00 73.62 85 ILE A O 1
ATOM 645 N N . GLU A 1 86 ? -10.067 0.618 19.423 1.00 65.62 86 GLU A N 1
ATOM 646 C CA . GLU A 1 86 ? -11.104 -0.357 19.744 1.00 65.62 86 GLU A CA 1
ATOM 647 C C . GLU A 1 86 ? -10.751 -1.243 20.929 1.00 65.62 86 GLU A C 1
ATOM 649 O O . GLU A 1 86 ? -11.582 -1.381 21.823 1.00 65.62 86 GLU A O 1
ATOM 654 N N . LYS A 1 87 ? -9.519 -1.762 21.000 1.00 63.59 87 LYS A N 1
ATOM 655 C CA . LYS A 1 87 ? -9.078 -2.562 22.150 1.00 63.59 87 LYS A CA 1
ATOM 656 C C . LYS A 1 87 ? -9.251 -1.797 23.470 1.00 63.59 87 LYS A C 1
ATOM 658 O O . LYS A 1 87 ? -9.754 -2.343 24.443 1.00 63.59 87 LYS A O 1
ATOM 663 N N . SER A 1 88 ? -8.924 -0.502 23.483 1.00 63.53 88 SER A N 1
ATOM 664 C CA . SER A 1 88 ? -9.106 0.358 24.661 1.00 63.53 88 SER A CA 1
ATOM 665 C C . SER A 1 88 ? -10.574 0.578 25.067 1.00 63.53 88 SER A C 1
ATOM 667 O O . SER A 1 88 ? -10.815 1.042 26.182 1.00 63.53 88 SER A O 1
ATOM 669 N N . LYS A 1 89 ? -11.549 0.317 24.185 1.00 61.94 89 LYS A N 1
ATOM 670 C CA . LYS A 1 89 ? -12.986 0.442 24.482 1.00 61.94 89 LYS A CA 1
ATOM 671 C C . LYS A 1 89 ? -13.612 -0.845 25.018 1.00 61.94 89 LYS A C 1
ATOM 673 O O . LYS A 1 89 ? -14.677 -0.749 25.609 1.00 61.94 89 LYS A O 1
ATOM 678 N N . GLU A 1 90 ? -13.000 -2.007 24.798 1.00 58.88 90 GLU A N 1
ATOM 679 C CA . GLU A 1 90 ? -13.483 -3.290 25.337 1.00 58.88 90 GLU A CA 1
ATOM 680 C C . GLU A 1 90 ? -12.995 -3.566 26.768 1.00 58.88 90 GLU A C 1
ATOM 682 O O . GLU A 1 90 ? -13.611 -4.352 27.478 1.00 58.88 90 GLU A O 1
ATOM 687 N N . GLU A 1 91 ? -11.917 -2.910 27.213 1.00 56.62 91 GLU A N 1
ATOM 688 C CA . GLU A 1 91 ? -11.367 -3.032 28.577 1.00 56.62 91 GLU A CA 1
ATOM 689 C C . GLU A 1 91 ? -11.986 -2.040 29.599 1.00 56.62 91 GLU A C 1
ATOM 691 O O . GLU A 1 91 ? -11.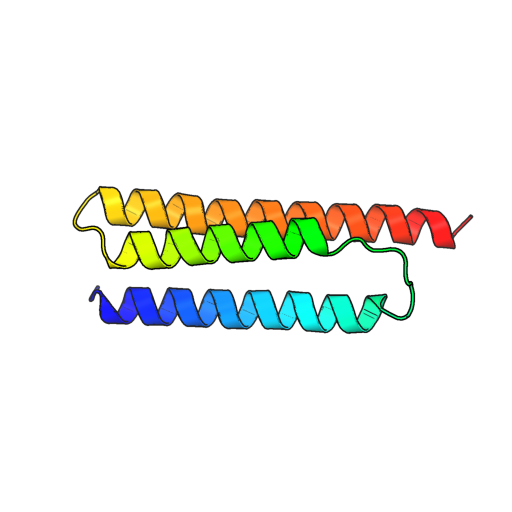514 -1.965 30.734 1.00 56.62 91 GLU A O 1
ATOM 696 N N . LYS A 1 92 ? -13.021 -1.270 29.225 1.00 47.03 92 LYS A N 1
ATOM 697 C CA . LYS A 1 92 ? -13.741 -0.309 30.090 1.00 47.03 92 LYS A CA 1
ATOM 698 C C . LYS A 1 92 ? -15.200 -0.698 30.275 1.00 47.03 92 LYS A C 1
ATOM 700 O O . LYS A 1 92 ? -15.698 -0.494 31.403 1.00 47.03 92 LYS A O 1
#

Mean predicted aligned error: 9.74 Å

Radius of gyration: 15.46 Å; Cα contacts (8 Å, |Δi|>4): 55; chains: 1; bounding box: 35×21×48 Å

pLDDT: mean 71.36, std 9.13, range [47.03, 84.25]